Protein AF-X0WYT7-F1 (afdb_monomer_lite)

Sequence (111 aa):
GLWAAHWREGGQGQPTSLGSACWSHQAATGSTSTERRFITLLDSDHEQLPHRLRQMIALLKDQAIDFGGLLKGLLYWNDDRKRTQNAWARDFYRNANADTETDSKNQEENS

pLDDT: mean 86.95, std 15.12, range [46.94, 98.19]

Secondary structure (DSSP, 8-state):
-THHHHHHHH-EEEEE-HHHHHHHHHHHHT-THHHHHHHHHHT--TTTHHHHHHHHHHHTTTEEE-HHHHHHHHHTTT-TT-HHHHHHHHHHHHHHHHHHHHHHHHHHTT-

Foldseek 3Di:
DVVVVVLVVQAPDDADALLLLLLVLCVVVVDPVSVVLLVVLLPDDPVCNVVSVVVSCVSSSRHRHDVVLVVVLVVCCPPPVSVSSVVSNCNNVVVVVVVVVVVVVVVVVVD

Radius of gyration: 15.17 Å; chains: 1; bounding box: 51×24×36 Å

Structure (mmCIF, N/CA/C/O backbone):
data_AF-X0WYT7-F1
#
_entry.id   AF-X0WYT7-F1
#
loop_
_atom_site.group_PDB
_atom_site.id
_atom_site.type_symbol
_atom_site.label_atom_id
_atom_site.label_alt_id
_atom_site.label_comp_id
_atom_site.label_asym_id
_atom_site.label_entity_id
_atom_site.label_seq_id
_atom_site.pdbx_PDB_ins_code
_atom_site.Cartn_x
_atom_site.Cartn_y
_atom_site.Cartn_z
_atom_site.occupancy
_atom_site.B_iso_or_equiv
_atom_site.auth_seq_id
_atom_site.auth_comp_id
_atom_site.auth_asym_id
_atom_site.auth_atom_id
_atom_site.pdbx_PDB_model_num
ATOM 1 N N . GLY A 1 1 ? 21.342 -0.206 7.350 1.00 52.56 1 GLY A N 1
ATOM 2 C CA . GLY A 1 1 ? 20.928 1.206 7.217 1.00 52.56 1 GLY A CA 1
ATOM 3 C C . GLY A 1 1 ? 20.041 1.572 8.388 1.00 52.56 1 GLY A C 1
ATOM 4 O O . GLY A 1 1 ? 19.223 0.748 8.772 1.00 52.56 1 GLY A O 1
ATOM 5 N N . LEU A 1 2 ? 20.221 2.768 8.952 1.00 53.62 2 LEU A N 1
ATOM 6 C CA . LEU A 1 2 ? 19.642 3.253 10.220 1.00 53.62 2 LEU A CA 1
ATOM 7 C C . LEU A 1 2 ? 18.102 3.123 10.354 1.00 53.62 2 LEU A C 1
ATOM 9 O O . LEU A 1 2 ? 17.577 3.128 11.458 1.00 53.62 2 LEU A O 1
ATOM 13 N N . TRP A 1 3 ? 17.385 2.950 9.242 1.00 55.44 3 TRP A N 1
ATOM 14 C CA . TRP A 1 3 ? 15.921 2.857 9.182 1.00 55.44 3 TRP A CA 1
ATOM 15 C C . TRP A 1 3 ? 15.335 1.509 9.642 1.00 55.44 3 TRP A C 1
ATOM 17 O O . TRP A 1 3 ? 14.215 1.473 10.138 1.00 55.44 3 TRP A O 1
ATOM 27 N N . ALA A 1 4 ? 16.080 0.401 9.535 1.00 56.59 4 ALA A N 1
ATOM 28 C CA . ALA A 1 4 ? 15.580 -0.925 9.929 1.00 56.59 4 ALA A CA 1
ATOM 29 C C . ALA A 1 4 ? 15.546 -1.139 11.456 1.00 56.59 4 ALA A C 1
ATOM 31 O O . ALA A 1 4 ? 14.818 -2.002 11.941 1.00 56.59 4 ALA A O 1
ATOM 32 N N . ALA A 1 5 ? 16.342 -0.370 12.206 1.00 56.75 5 ALA A N 1
ATOM 33 C CA . ALA A 1 5 ? 16.386 -0.449 13.664 1.00 56.75 5 ALA A CA 1
ATOM 34 C C . ALA A 1 5 ? 15.193 0.279 14.303 1.00 56.75 5 ALA A C 1
ATOM 36 O O . ALA A 1 5 ? 14.582 -0.251 15.222 1.00 56.75 5 ALA A O 1
ATOM 37 N N . HIS A 1 6 ? 14.810 1.441 13.761 1.00 53.22 6 HIS A N 1
ATOM 38 C CA . HIS A 1 6 ? 13.742 2.259 14.336 1.00 53.22 6 HIS A CA 1
ATOM 39 C C . HIS A 1 6 ? 12.345 1.632 14.184 1.00 53.22 6 HIS A C 1
ATOM 41 O O . HIS A 1 6 ? 11.514 1.776 15.075 1.00 53.22 6 HIS A O 1
ATOM 47 N N . TRP A 1 7 ? 12.078 0.869 13.114 1.00 58.50 7 TRP A N 1
ATOM 48 C CA . TRP A 1 7 ? 10.736 0.292 12.930 1.00 58.50 7 TRP A CA 1
ATOM 49 C C . TRP A 1 7 ? 10.429 -0.907 13.832 1.00 58.50 7 TRP A C 1
ATOM 51 O O . TRP A 1 7 ? 9.266 -1.270 13.992 1.00 58.50 7 TRP A O 1
ATOM 61 N N . ARG A 1 8 ? 11.455 -1.500 14.458 1.00 52.34 8 ARG A N 1
ATOM 62 C CA . ARG A 1 8 ? 11.290 -2.628 15.385 1.00 52.34 8 ARG A CA 1
ATOM 63 C C . ARG A 1 8 ? 10.725 -2.198 16.745 1.00 52.34 8 ARG A C 1
ATOM 65 O O . ARG A 1 8 ? 10.180 -3.037 17.450 1.00 52.34 8 ARG A O 1
ATOM 72 N N . GLU A 1 9 ? 10.838 -0.919 17.100 1.00 54.19 9 GLU A N 1
ATOM 73 C CA . GLU A 1 9 ? 10.373 -0.392 18.393 1.00 54.19 9 GLU A CA 1
ATOM 74 C C . GLU A 1 9 ? 8.953 0.201 18.338 1.00 54.19 9 GLU A C 1
ATOM 76 O O . GLU A 1 9 ? 8.305 0.292 19.375 1.00 54.19 9 GLU A O 1
ATOM 81 N N . GLY A 1 10 ? 8.453 0.580 17.152 1.00 54.25 10 GLY A N 1
ATOM 82 C CA . GLY A 1 10 ? 7.173 1.295 17.003 1.00 54.25 10 GLY A CA 1
ATOM 83 C C . GLY A 1 10 ? 6.034 0.536 16.312 1.00 54.25 10 GLY A C 1
ATOM 84 O O . GLY A 1 10 ? 4.877 0.910 16.482 1.00 54.25 10 GLY A O 1
ATOM 85 N N . GLY A 1 11 ? 6.319 -0.514 15.535 1.00 57.66 11 GLY A N 1
ATOM 86 C CA . GLY A 1 11 ? 5.279 -1.275 14.836 1.00 57.66 11 GLY A CA 1
ATOM 87 C C . GLY A 1 11 ? 4.611 -2.289 15.763 1.00 57.66 11 GLY A C 1
ATOM 88 O O . GLY A 1 11 ? 5.255 -3.248 16.186 1.00 57.66 11 GLY A O 1
ATOM 89 N N . GLN A 1 12 ? 3.324 -2.117 16.068 1.00 58.34 12 GLN A N 1
ATOM 90 C CA . GLN A 1 12 ? 2.572 -3.171 16.748 1.00 58.34 12 GLN A CA 1
ATOM 91 C C . GLN A 1 12 ? 2.263 -4.303 15.757 1.00 58.34 12 GLN A C 1
ATOM 93 O O . GLN A 1 12 ? 1.641 -4.073 14.723 1.00 58.34 12 GLN A O 1
ATOM 98 N N . GLY A 1 13 ? 2.693 -5.527 16.075 1.00 70.12 13 GLY A N 1
ATOM 99 C CA . GLY A 1 13 ? 2.346 -6.737 15.323 1.00 70.12 13 GLY A CA 1
ATOM 100 C C . GLY A 1 13 ? 3.500 -7.388 14.555 1.00 70.12 13 GLY A C 1
ATOM 101 O O . GLY A 1 13 ? 4.643 -6.935 14.566 1.00 70.12 13 GLY A O 1
ATOM 102 N N . GLN A 1 14 ? 3.193 -8.516 13.914 1.00 84.56 14 GLN A N 1
ATOM 103 C CA . GLN A 1 14 ? 4.135 -9.213 13.037 1.00 84.56 14 GLN A CA 1
ATOM 104 C C . GLN A 1 14 ? 4.356 -8.392 11.756 1.00 84.56 14 GLN A C 1
ATOM 106 O O . GLN A 1 14 ? 3.380 -7.870 11.218 1.00 84.56 14 GLN A O 1
ATOM 111 N N . PRO A 1 15 ? 5.593 -8.284 11.233 1.00 90.12 15 PRO A N 1
ATOM 112 C CA . PRO A 1 15 ? 5.844 -7.614 9.961 1.00 90.12 15 PRO A CA 1
ATOM 113 C C . PRO A 1 15 ? 5.001 -8.222 8.834 1.00 90.12 15 PRO A C 1
ATOM 115 O O . PRO A 1 15 ? 5.010 -9.436 8.634 1.00 90.12 15 PRO A O 1
ATOM 118 N N . THR A 1 16 ? 4.289 -7.382 8.085 1.00 95.00 16 THR A N 1
ATOM 119 C CA . THR A 1 16 ? 3.417 -7.815 6.983 1.00 95.00 16 THR A CA 1
ATOM 120 C C . THR A 1 16 ? 3.847 -7.224 5.641 1.00 95.00 16 THR A C 1
ATOM 122 O O . THR A 1 16 ? 4.694 -6.332 5.569 1.00 95.00 16 THR A O 1
ATOM 125 N N . SER A 1 17 ? 3.281 -7.727 4.541 1.00 97.06 17 SER A N 1
ATOM 126 C CA . SER A 1 17 ? 3.525 -7.146 3.219 1.00 97.06 17 SER A CA 1
ATOM 127 C C . SER A 1 17 ? 2.985 -5.716 3.122 1.00 97.06 17 SER A C 1
ATOM 129 O O . SER A 1 17 ? 2.046 -5.349 3.827 1.00 97.06 17 SER A O 1
ATOM 131 N N . LEU A 1 18 ? 3.528 -4.914 2.196 1.00 97.06 18 LEU A N 1
ATOM 132 C CA . LEU A 1 18 ? 3.080 -3.530 1.998 1.00 97.06 18 LEU A CA 1
ATOM 133 C C . LEU A 1 18 ? 1.566 -3.439 1.745 1.00 97.06 18 LEU A C 1
ATOM 135 O O . LEU A 1 18 ? 0.908 -2.559 2.287 1.00 97.06 18 LEU A O 1
ATOM 139 N N . GLY A 1 19 ? 1.009 -4.369 0.961 1.00 97.50 19 GLY A N 1
ATOM 140 C CA . GLY A 1 19 ? -0.431 -4.429 0.705 1.00 97.50 19 GLY A CA 1
ATOM 141 C C . GLY A 1 19 ? -1.253 -4.670 1.972 1.00 97.50 19 GLY A C 1
ATOM 142 O O . GLY A 1 19 ? -2.254 -3.994 2.187 1.00 97.50 19 GLY A O 1
ATOM 143 N N . SER A 1 20 ? -0.802 -5.570 2.848 1.00 97.06 20 SER A N 1
ATOM 144 C CA . SER A 1 20 ? -1.470 -5.820 4.133 1.00 97.06 20 SER A CA 1
ATOM 145 C C . SER A 1 20 ? -1.384 -4.598 5.053 1.00 97.06 20 SER A C 1
ATOM 147 O O . SER A 1 20 ? -2.397 -4.176 5.597 1.00 97.06 20 SER A O 1
ATOM 149 N N . ALA A 1 21 ? -0.211 -3.963 5.149 1.00 96.44 21 ALA A N 1
ATOM 150 C CA . ALA A 1 21 ? -0.021 -2.748 5.943 1.00 96.44 21 ALA A CA 1
ATOM 151 C C . ALA A 1 21 ? -0.896 -1.575 5.456 1.00 96.44 21 ALA A C 1
ATOM 153 O O . ALA A 1 21 ? -1.462 -0.841 6.267 1.00 96.44 21 ALA A O 1
ATOM 154 N N . CYS A 1 22 ? -1.054 -1.413 4.135 1.00 97.25 22 CYS A N 1
ATOM 155 C CA . CYS A 1 22 ? -1.982 -0.443 3.549 1.00 97.25 22 CYS A CA 1
ATOM 156 C C . CYS A 1 22 ? -3.430 -0.702 3.981 1.00 97.25 22 CYS A C 1
ATOM 158 O O . CYS A 1 22 ? -4.136 0.247 4.324 1.00 97.25 22 CYS A O 1
ATOM 160 N N . TRP A 1 23 ? -3.868 -1.966 3.975 1.00 96.31 23 TRP A N 1
ATOM 161 C CA . TRP A 1 23 ? -5.204 -2.325 4.446 1.00 96.31 23 TRP A CA 1
ATOM 162 C C . TRP A 1 23 ? -5.366 -2.015 5.935 1.00 96.31 23 TRP A C 1
ATOM 164 O O . TRP A 1 23 ? -6.290 -1.298 6.298 1.00 96.31 23 TRP A O 1
ATOM 174 N N . SER A 1 24 ? -4.437 -2.459 6.784 1.00 94.31 24 SER A N 1
ATOM 175 C CA . SER A 1 24 ? -4.495 -2.209 8.229 1.00 94.31 24 SER A CA 1
ATOM 176 C C . SER A 1 24 ? -4.574 -0.715 8.559 1.00 94.31 24 SER A C 1
ATOM 178 O O . SER A 1 24 ? -5.374 -0.306 9.398 1.00 94.31 24 SER A O 1
ATOM 180 N N . HIS A 1 25 ? -3.814 0.128 7.853 1.00 95.06 25 HIS A N 1
ATOM 181 C CA . HIS A 1 25 ? -3.914 1.579 8.005 1.00 95.06 25 HIS A CA 1
ATOM 182 C C . HIS A 1 25 ? -5.267 2.133 7.521 1.00 95.06 25 HIS A C 1
ATOM 184 O O . HIS A 1 25 ? -5.839 3.023 8.154 1.00 95.06 25 HIS A O 1
ATOM 190 N N . GLN A 1 26 ? -5.802 1.625 6.408 1.00 95.38 26 GLN A N 1
ATOM 191 C CA . GLN A 1 26 ? -7.124 2.016 5.916 1.00 95.38 26 GLN A CA 1
ATOM 192 C C . GLN A 1 26 ? -8.237 1.619 6.890 1.00 95.38 26 GLN A C 1
ATOM 194 O O . GLN A 1 26 ? -9.067 2.464 7.212 1.00 95.38 26 GLN A O 1
ATOM 199 N N . ALA A 1 27 ? -8.232 0.385 7.388 1.00 93.06 27 ALA A N 1
ATOM 200 C CA . ALA A 1 27 ? -9.201 -0.112 8.359 1.00 93.06 27 ALA A CA 1
ATOM 201 C C . ALA A 1 27 ? -9.163 0.709 9.657 1.00 93.06 27 ALA A C 1
ATOM 203 O O . ALA A 1 27 ? -10.203 1.141 10.145 1.00 93.06 27 ALA A O 1
ATOM 204 N N . ALA A 1 28 ? -7.965 1.030 10.160 1.00 91.81 28 ALA A N 1
ATOM 205 C CA . ALA A 1 28 ? -7.800 1.841 11.368 1.00 91.81 28 ALA A CA 1
ATOM 206 C C . ALA A 1 28 ? -8.280 3.297 11.211 1.00 91.81 28 ALA A C 1
ATOM 208 O O . ALA A 1 28 ? -8.691 3.921 12.186 1.00 91.81 28 ALA A O 1
ATOM 209 N N . THR A 1 29 ? -8.208 3.863 10.002 1.00 92.12 29 THR A N 1
ATOM 210 C CA . THR A 1 29 ? -8.557 5.274 9.741 1.00 92.12 29 THR A CA 1
ATOM 211 C C . THR A 1 29 ? -9.935 5.467 9.105 1.00 92.12 29 THR A C 1
ATOM 213 O O . THR A 1 29 ? -10.415 6.597 9.032 1.00 92.12 29 THR A O 1
ATOM 216 N N . GLY A 1 30 ? -10.548 4.404 8.576 1.00 88.81 30 GLY A N 1
ATOM 217 C CA . GLY A 1 30 ? -11.767 4.458 7.764 1.00 88.81 30 GLY A CA 1
ATOM 218 C C . GLY A 1 30 ? -11.606 5.187 6.419 1.00 88.81 30 GLY A C 1
ATOM 219 O O . GLY A 1 30 ? -12.595 5.478 5.747 1.00 88.81 30 GLY A O 1
ATOM 220 N N . SER A 1 31 ? -10.379 5.533 6.005 1.00 87.94 31 SER A N 1
ATOM 221 C CA . SER A 1 31 ? -10.144 6.402 4.846 1.00 87.94 31 SER A CA 1
ATOM 222 C C . SER A 1 31 ? -9.843 5.629 3.563 1.00 87.94 31 SER A C 1
ATOM 224 O O . SER A 1 31 ? -8.755 5.083 3.390 1.00 87.94 31 SER A O 1
ATOM 226 N N . THR A 1 32 ? -10.727 5.740 2.568 1.00 90.81 32 THR A N 1
ATOM 227 C CA . THR A 1 32 ? -10.495 5.221 1.199 1.00 90.81 32 THR A CA 1
ATOM 228 C C . THR A 1 32 ? -9.378 5.953 0.438 1.00 90.81 32 THR A C 1
ATOM 230 O O . THR A 1 32 ? -9.070 5.643 -0.715 1.00 90.81 32 THR A O 1
ATOM 233 N N . SER A 1 33 ? -8.770 6.988 1.029 1.00 93.31 33 SER A N 1
ATOM 234 C CA . SER A 1 33 ? -7.649 7.704 0.408 1.00 93.31 33 SER A CA 1
ATOM 235 C C . SER A 1 33 ? -6.365 6.865 0.371 1.00 93.31 33 SER A C 1
ATOM 237 O O . SER A 1 33 ? -5.520 7.083 -0.500 1.00 93.31 33 SER A O 1
ATOM 239 N N . THR A 1 34 ? -6.230 5.891 1.273 1.00 96.06 34 THR A N 1
ATOM 240 C CA . THR A 1 34 ? -5.085 4.974 1.331 1.00 96.06 34 THR A CA 1
ATOM 241 C C . THR A 1 34 ? -5.066 4.040 0.129 1.00 96.06 34 THR A C 1
ATOM 243 O O . THR A 1 34 ? -4.052 3.981 -0.565 1.00 96.06 34 THR A O 1
ATOM 246 N N . GLU A 1 35 ? -6.199 3.417 -0.204 1.00 96.94 35 GLU A N 1
ATOM 247 C CA . GLU A 1 35 ? -6.343 2.586 -1.403 1.00 96.94 35 GLU A CA 1
ATOM 248 C C . GLU A 1 35 ? -5.957 3.340 -2.682 1.00 96.94 35 GLU A C 1
ATOM 250 O O . GLU A 1 35 ? -5.151 2.852 -3.471 1.00 96.94 35 GLU A O 1
ATOM 255 N N . ARG A 1 36 ? -6.441 4.575 -2.873 1.00 97.25 36 ARG A N 1
ATOM 256 C CA . ARG A 1 36 ? -6.111 5.368 -4.074 1.00 97.25 36 ARG A CA 1
ATOM 257 C C . ARG A 1 36 ? -4.613 5.647 -4.200 1.00 97.25 36 ARG A C 1
ATOM 259 O O . ARG A 1 36 ? -4.050 5.520 -5.290 1.00 97.25 36 ARG A O 1
ATOM 266 N N . ARG A 1 37 ? -3.949 6.010 -3.095 1.00 97.50 37 ARG A N 1
ATOM 267 C CA . ARG A 1 37 ? -2.487 6.197 -3.071 1.00 97.50 37 ARG A CA 1
ATOM 268 C C . ARG A 1 37 ? -1.759 4.882 -3.337 1.00 97.50 37 ARG A C 1
AT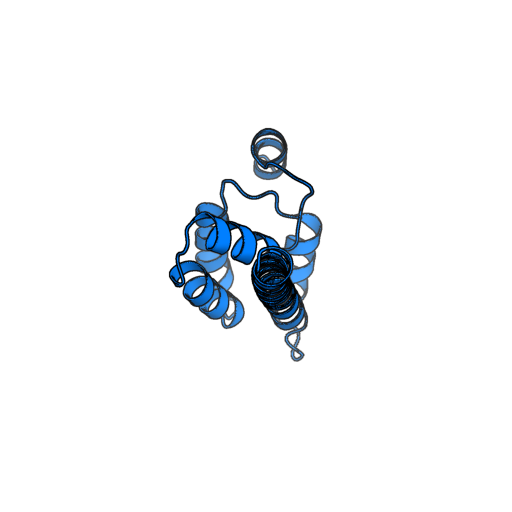OM 270 O O . ARG A 1 37 ? -0.730 4.886 -4.006 1.00 97.50 37 ARG A O 1
ATOM 277 N N . PHE A 1 38 ? -2.293 3.770 -2.843 1.00 98.12 38 PHE A N 1
ATOM 278 C CA . PHE A 1 38 ? -1.716 2.449 -3.041 1.00 98.12 38 PHE A CA 1
ATOM 279 C C . PHE A 1 38 ? -1.820 1.991 -4.496 1.00 98.12 38 PHE A C 1
ATOM 281 O O . PHE A 1 38 ? -0.804 1.627 -5.075 1.00 98.12 38 PHE A O 1
ATOM 288 N N . ILE A 1 39 ? -2.981 2.127 -5.137 1.00 97.94 39 ILE A N 1
ATOM 289 C CA . ILE A 1 39 ? -3.149 1.860 -6.576 1.00 97.94 39 ILE A CA 1
ATOM 290 C C . ILE A 1 39 ? -2.192 2.732 -7.401 1.00 97.94 39 ILE A C 1
ATOM 292 O O . ILE A 1 39 ? -1.494 2.233 -8.279 1.00 97.94 39 ILE A O 1
ATOM 296 N N . THR A 1 40 ? -2.083 4.018 -7.056 1.00 98.06 40 THR A N 1
ATOM 297 C CA . THR A 1 40 ? -1.138 4.949 -7.695 1.00 98.06 40 THR A CA 1
ATOM 298 C C . THR A 1 40 ? 0.319 4.487 -7.539 1.00 98.06 40 THR A C 1
ATOM 300 O O . THR A 1 40 ? 1.123 4.632 -8.458 1.00 98.06 40 THR A O 1
ATOM 303 N N . LEU A 1 41 ? 0.687 3.907 -6.393 1.00 98.12 41 LEU A N 1
ATOM 304 C CA . LEU A 1 41 ? 2.005 3.302 -6.198 1.00 98.12 41 LEU A CA 1
ATOM 305 C C . LEU A 1 41 ? 2.195 2.070 -7.094 1.00 98.12 41 LEU A C 1
ATOM 307 O O . LEU A 1 41 ? 3.234 1.960 -7.735 1.00 98.12 41 LEU A O 1
ATOM 311 N N . LEU A 1 42 ? 1.210 1.171 -7.172 1.00 97.81 42 LEU A N 1
ATOM 312 C CA . LEU A 1 42 ? 1.293 -0.043 -7.994 1.00 97.81 42 LEU A CA 1
ATOM 313 C C . LEU A 1 42 ? 1.449 0.254 -9.491 1.00 97.81 42 LEU A C 1
ATOM 315 O O . LEU A 1 42 ? 2.125 -0.496 -10.189 1.00 97.81 42 LEU A O 1
ATOM 319 N N . ASP A 1 43 ? 0.869 1.351 -9.970 1.00 96.88 43 ASP A N 1
ATOM 320 C CA . ASP A 1 43 ? 0.973 1.781 -11.369 1.00 96.88 43 ASP A CA 1
ATOM 321 C C . ASP A 1 43 ? 2.269 2.554 -11.685 1.00 96.88 43 ASP A C 1
ATOM 323 O O . ASP A 1 43 ? 2.492 2.991 -12.809 1.00 96.88 43 ASP A O 1
ATOM 327 N N . SER A 1 44 ? 3.145 2.745 -10.695 1.00 96.56 44 SER A N 1
ATOM 328 C CA . SER A 1 44 ? 4.354 3.556 -10.868 1.00 96.56 44 SER A CA 1
ATOM 329 C C . SER A 1 44 ? 5.401 2.856 -11.729 1.00 96.56 44 SER A C 1
ATOM 331 O O . SER A 1 44 ? 5.744 1.693 -11.499 1.00 96.56 44 SER A O 1
ATOM 333 N N . ASP A 1 45 ? 5.991 3.614 -12.648 1.00 93.12 45 ASP A N 1
ATOM 334 C CA . ASP A 1 45 ? 7.245 3.245 -13.296 1.00 93.12 45 ASP A CA 1
ATOM 335 C C . ASP A 1 45 ? 8.451 3.425 -12.350 1.00 93.12 45 ASP A C 1
ATOM 337 O O . ASP A 1 45 ? 8.337 3.863 -11.200 1.00 93.12 45 ASP A O 1
ATOM 341 N N . HIS A 1 46 ? 9.636 3.078 -12.849 1.00 89.62 46 HIS A N 1
ATOM 342 C CA . HIS A 1 46 ? 10.886 3.160 -12.101 1.00 89.62 46 HIS A CA 1
ATOM 343 C C . HIS A 1 46 ? 11.299 4.588 -11.696 1.00 89.62 46 HIS A C 1
ATOM 345 O O . HIS A 1 46 ? 12.029 4.740 -10.716 1.00 89.62 46 HIS A O 1
ATOM 351 N N . GLU A 1 47 ? 10.843 5.624 -12.405 1.00 94.44 47 GLU A N 1
ATOM 352 C CA . GLU A 1 47 ? 11.165 7.023 -12.097 1.00 94.44 47 GLU A CA 1
ATOM 353 C C . GLU A 1 47 ? 10.277 7.544 -10.962 1.00 94.44 47 GLU A C 1
ATOM 355 O O . GLU A 1 47 ? 10.732 8.239 -10.048 1.00 94.44 47 GLU A O 1
ATOM 360 N N . GLN A 1 48 ? 9.001 7.159 -10.981 1.00 96.69 48 GLN A N 1
ATOM 361 C CA . GLN A 1 48 ? 7.994 7.585 -10.014 1.00 96.69 48 GLN A CA 1
ATOM 362 C C . GLN A 1 48 ? 8.055 6.783 -8.708 1.00 96.69 48 GLN A C 1
ATOM 364 O O . GLN A 1 48 ? 7.775 7.322 -7.627 1.00 96.69 48 GLN A O 1
ATOM 369 N N . LEU A 1 49 ? 8.432 5.502 -8.794 1.00 96.50 49 LEU A N 1
ATOM 370 C CA . LEU A 1 49 ? 8.409 4.552 -7.684 1.00 96.50 49 LEU A CA 1
ATOM 371 C C . LEU A 1 49 ? 9.153 5.051 -6.436 1.00 96.50 49 LEU A C 1
ATOM 373 O O . LEU A 1 49 ? 8.552 5.020 -5.360 1.00 96.50 49 LEU A O 1
ATOM 377 N N . PRO A 1 50 ? 10.405 5.555 -6.505 1.00 96.31 50 PRO A N 1
ATOM 378 C CA . PRO A 1 50 ? 11.131 5.942 -5.298 1.00 96.31 50 PRO A CA 1
ATOM 379 C C . PRO A 1 50 ? 10.435 7.063 -4.526 1.00 96.31 50 PRO A C 1
ATOM 381 O O . PRO A 1 50 ? 10.427 7.060 -3.295 1.00 96.31 50 PRO A O 1
ATOM 384 N N . HIS A 1 51 ? 9.852 8.033 -5.233 1.00 97.25 51 HIS A N 1
ATOM 385 C CA . HIS A 1 51 ? 9.154 9.150 -4.606 1.00 97.25 51 HIS A CA 1
ATOM 386 C C . HIS A 1 51 ? 7.846 8.694 -3.950 1.00 97.25 51 HIS A C 1
ATOM 388 O O . HIS A 1 51 ? 7.627 8.961 -2.766 1.00 97.25 51 HIS A O 1
ATOM 394 N N . ARG A 1 52 ? 7.017 7.951 -4.689 1.00 97.75 52 ARG A N 1
ATOM 395 C CA . ARG A 1 52 ? 5.716 7.465 -4.206 1.00 97.75 52 ARG A CA 1
ATOM 396 C C . ARG A 1 52 ? 5.865 6.456 -3.073 1.00 97.75 52 ARG A C 1
ATOM 398 O O . ARG A 1 52 ? 5.117 6.512 -2.099 1.00 97.75 52 ARG A O 1
ATOM 405 N N . LEU A 1 53 ? 6.871 5.585 -3.141 1.00 97.88 53 LEU A N 1
ATOM 406 C CA . LEU A 1 53 ? 7.144 4.620 -2.081 1.00 97.88 53 LEU A CA 1
ATOM 407 C C . LEU A 1 53 ? 7.539 5.314 -0.775 1.00 97.88 53 LEU A C 1
ATOM 409 O O . LEU A 1 53 ? 7.049 4.928 0.282 1.00 97.88 53 LEU A O 1
ATOM 413 N N . ARG A 1 54 ? 8.376 6.361 -0.827 1.00 96.94 54 ARG A N 1
ATOM 414 C CA . ARG A 1 54 ? 8.726 7.141 0.374 1.00 96.94 54 ARG A CA 1
ATOM 415 C C . ARG A 1 54 ? 7.495 7.768 1.021 1.00 96.94 54 ARG A C 1
ATOM 417 O O . ARG 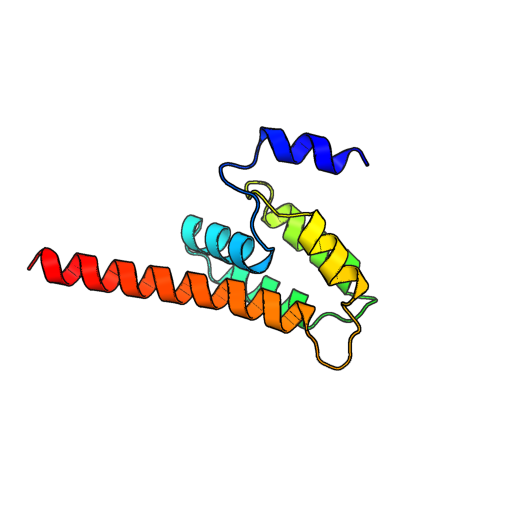A 1 54 ? 7.361 7.709 2.239 1.00 96.94 54 ARG A O 1
ATOM 424 N N . GLN A 1 55 ? 6.598 8.336 0.217 1.00 97.38 55 GLN A N 1
ATOM 425 C CA . GLN A 1 55 ? 5.342 8.900 0.715 1.00 97.38 55 GLN A CA 1
ATOM 426 C C . GLN A 1 55 ? 4.454 7.829 1.352 1.00 97.38 55 GLN A C 1
ATOM 428 O O . GLN A 1 55 ? 3.910 8.055 2.430 1.00 97.38 55 GLN A O 1
ATOM 433 N N . MET A 1 56 ? 4.347 6.655 0.723 1.00 97.75 56 MET A N 1
ATOM 434 C CA . MET A 1 56 ? 3.575 5.541 1.269 1.00 97.75 56 MET A CA 1
ATOM 435 C C . MET A 1 56 ? 4.166 5.031 2.589 1.00 97.75 56 MET A C 1
ATOM 437 O O . MET A 1 56 ? 3.443 4.876 3.562 1.00 97.75 56 MET A O 1
ATOM 441 N N . ILE A 1 57 ? 5.482 4.833 2.669 1.00 95.62 57 ILE A N 1
ATOM 442 C CA . ILE A 1 57 ? 6.151 4.400 3.907 1.00 95.62 57 ILE A CA 1
ATOM 443 C C . ILE A 1 57 ? 5.944 5.420 5.035 1.00 95.62 57 ILE A C 1
ATOM 445 O O . ILE A 1 57 ? 5.687 5.029 6.169 1.00 95.62 57 ILE A O 1
ATOM 449 N N . ALA A 1 58 ? 6.010 6.720 4.731 1.00 94.38 58 ALA A N 1
ATOM 450 C CA . ALA A 1 58 ? 5.756 7.770 5.715 1.00 94.38 58 ALA A CA 1
ATOM 451 C C . ALA A 1 58 ? 4.299 7.779 6.210 1.00 94.38 58 ALA A C 1
ATOM 453 O O . ALA A 1 58 ? 4.059 8.009 7.394 1.00 94.38 58 ALA A O 1
ATOM 454 N N . LEU A 1 59 ? 3.333 7.504 5.324 1.00 94.38 59 LEU A N 1
ATOM 455 C CA . LEU A 1 59 ? 1.925 7.324 5.693 1.00 94.38 59 LEU A CA 1
ATOM 456 C C . LEU A 1 59 ? 1.755 6.132 6.649 1.00 94.38 59 LEU A C 1
ATOM 458 O O . LEU A 1 59 ? 1.033 6.220 7.637 1.00 94.38 59 LEU A O 1
ATOM 462 N N . LEU A 1 60 ? 2.465 5.038 6.375 1.00 93.44 60 LEU A N 1
ATOM 463 C CA . LEU A 1 60 ? 2.402 3.781 7.120 1.00 93.44 60 LEU A CA 1
ATOM 464 C C . LEU A 1 60 ? 3.360 3.730 8.320 1.00 93.44 60 LEU A C 1
ATOM 466 O O . LEU A 1 60 ? 3.716 2.641 8.763 1.00 93.44 60 LEU A O 1
ATOM 470 N N . LYS A 1 61 ? 3.785 4.878 8.864 1.00 89.50 61 LYS A N 1
ATOM 471 C CA . LYS A 1 61 ? 4.800 4.953 9.933 1.00 89.50 61 LYS A CA 1
ATOM 472 C C . LYS A 1 61 ? 4.495 4.079 11.161 1.00 89.50 61 LYS A C 1
ATOM 474 O O . LYS A 1 61 ? 5.429 3.596 11.791 1.00 89.50 61 LYS A O 1
ATOM 479 N N . ASP A 1 62 ? 3.218 3.845 11.460 1.00 88.50 62 ASP A N 1
ATOM 480 C CA . ASP A 1 62 ? 2.765 3.084 12.631 1.00 88.50 62 ASP A CA 1
ATOM 481 C C . ASP A 1 62 ? 2.521 1.588 12.321 1.00 88.50 62 ASP A C 1
ATOM 483 O O . ASP A 1 62 ? 2.077 0.836 13.184 1.00 88.50 62 ASP A O 1
ATOM 487 N N . GLN A 1 63 ? 2.785 1.136 11.087 1.00 89.75 63 GLN A N 1
ATOM 488 C CA . GLN A 1 63 ? 2.583 -0.251 10.652 1.00 89.75 63 GLN A CA 1
ATOM 489 C C . GLN A 1 63 ? 3.894 -1.044 10.659 1.00 89.75 63 GLN A C 1
ATOM 491 O O . GLN A 1 63 ? 4.932 -0.559 10.211 1.00 89.75 63 GLN A O 1
ATOM 496 N N . ALA A 1 64 ? 3.843 -2.303 11.097 1.00 91.06 64 ALA A N 1
ATOM 497 C CA . ALA A 1 64 ? 4.972 -3.223 10.982 1.00 91.06 64 ALA A CA 1
ATOM 498 C C . ALA A 1 64 ? 5.060 -3.786 9.550 1.00 91.06 64 ALA A C 1
ATOM 500 O O . ALA A 1 64 ? 4.248 -4.623 9.146 1.00 91.06 64 ALA A O 1
ATOM 501 N N . ILE A 1 65 ? 6.060 -3.353 8.776 1.00 93.31 65 ILE A N 1
ATOM 502 C CA . ILE A 1 65 ? 6.263 -3.806 7.389 1.00 93.31 65 ILE A CA 1
ATOM 503 C C . ILE A 1 65 ? 7.454 -4.762 7.293 1.00 93.31 65 ILE A C 1
ATOM 505 O O . ILE A 1 65 ? 8.544 -4.489 7.800 1.00 93.31 65 ILE A O 1
ATOM 509 N N . ASP A 1 66 ? 7.267 -5.864 6.568 1.00 94.31 66 ASP A N 1
ATOM 510 C CA . ASP A 1 66 ? 8.346 -6.741 6.126 1.00 94.31 66 ASP A CA 1
ATOM 511 C C . ASP A 1 66 ? 9.200 -6.034 5.062 1.00 94.31 66 ASP A C 1
ATOM 513 O O . ASP A 1 66 ? 8.960 -6.111 3.853 1.00 94.31 66 ASP A O 1
ATOM 517 N N . PHE A 1 67 ? 10.237 -5.335 5.523 1.00 93.06 67 PHE A N 1
ATOM 518 C CA . PHE A 1 67 ? 11.209 -4.691 4.647 1.00 93.06 67 PHE A CA 1
ATOM 519 C C . PHE A 1 67 ? 12.023 -5.677 3.802 1.00 93.06 67 PHE A C 1
ATOM 521 O O . PHE A 1 67 ? 12.489 -5.298 2.728 1.00 93.06 67 PHE A O 1
ATOM 528 N N . GLY A 1 68 ? 12.207 -6.921 4.255 1.00 94.44 68 GLY A N 1
ATOM 529 C CA . GLY A 1 68 ? 12.902 -7.942 3.472 1.00 94.44 68 GLY A CA 1
ATOM 530 C C . GLY A 1 68 ? 12.097 -8.300 2.224 1.00 94.44 68 GLY A C 1
ATOM 531 O O . GLY A 1 68 ? 12.612 -8.235 1.103 1.00 94.44 68 GLY A O 1
ATOM 532 N N . GLY A 1 69 ? 10.808 -8.585 2.412 1.00 94.44 69 GLY A N 1
ATOM 533 C CA . GLY A 1 69 ? 9.842 -8.775 1.333 1.00 94.44 69 GLY A CA 1
ATOM 534 C C . GLY A 1 69 ? 9.673 -7.532 0.458 1.00 94.44 69 GLY A C 1
ATOM 535 O O . GLY A 1 69 ? 9.642 -7.655 -0.769 1.00 94.44 69 GLY A O 1
ATOM 536 N N . LEU A 1 70 ? 9.639 -6.333 1.056 1.00 96.38 70 LEU A N 1
ATOM 537 C CA . LEU A 1 70 ? 9.561 -5.067 0.321 1.00 96.38 70 LEU A CA 1
ATOM 538 C C . LEU A 1 70 ? 10.744 -4.909 -0.641 1.00 96.38 70 LEU A C 1
ATOM 540 O O . LEU A 1 70 ? 10.536 -4.730 -1.838 1.00 96.38 70 LEU A O 1
ATOM 544 N N . LEU A 1 71 ? 11.978 -5.011 -0.136 1.00 96.06 71 LEU A N 1
ATOM 545 C CA . LEU A 1 71 ? 13.195 -4.856 -0.938 1.00 96.06 71 LEU A CA 1
ATOM 546 C C . LEU A 1 71 ? 13.262 -5.895 -2.058 1.00 96.06 71 LEU A C 1
ATOM 548 O O . LEU A 1 71 ? 13.573 -5.547 -3.196 1.00 96.06 71 LEU A O 1
ATOM 552 N N . LYS A 1 72 ? 12.906 -7.151 -1.764 1.00 95.62 72 LYS A N 1
ATOM 553 C CA . LYS A 1 72 ? 12.797 -8.194 -2.788 1.00 95.62 72 LYS A CA 1
ATOM 554 C C . LYS A 1 72 ? 11.781 -7.812 -3.865 1.00 95.62 72 LYS A C 1
ATOM 556 O O . LYS A 1 72 ? 12.069 -7.973 -5.045 1.00 95.62 72 LYS A O 1
ATOM 561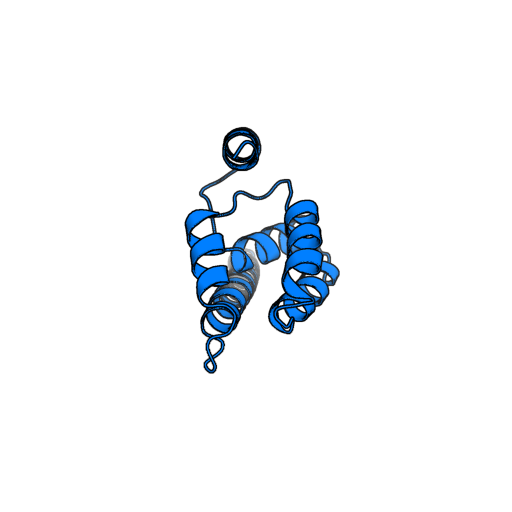 N N . GLY A 1 73 ? 10.624 -7.280 -3.479 1.00 95.38 73 GLY A N 1
ATOM 562 C CA . GLY A 1 73 ? 9.615 -6.790 -4.416 1.00 95.38 73 GLY A CA 1
ATOM 563 C C . GLY A 1 73 ? 10.143 -5.687 -5.336 1.00 95.38 73 GLY A C 1
ATOM 564 O O . GLY A 1 73 ? 9.889 -5.731 -6.539 1.00 95.38 73 GLY A O 1
ATOM 565 N N . LEU A 1 74 ? 10.922 -4.746 -4.793 1.00 95.62 74 LEU A N 1
ATOM 566 C CA . LEU A 1 74 ? 11.528 -3.656 -5.565 1.00 95.62 74 LEU A CA 1
ATOM 567 C C . LEU A 1 74 ? 12.564 -4.153 -6.580 1.00 95.62 74 LEU A C 1
ATOM 569 O O . LEU A 1 74 ? 12.607 -3.640 -7.694 1.00 95.62 74 LEU A O 1
ATOM 573 N N . LEU A 1 75 ? 13.355 -5.176 -6.238 1.00 94.88 75 LEU A N 1
ATOM 574 C CA . LEU A 1 75 ? 14.309 -5.787 -7.176 1.00 94.88 75 LEU A CA 1
ATOM 575 C C . LEU A 1 75 ? 13.621 -6.370 -8.419 1.00 94.88 75 LEU A C 1
ATOM 577 O O . LEU A 1 75 ? 14.203 -6.366 -9.499 1.00 94.88 75 LEU A O 1
ATOM 581 N N . TYR A 1 76 ? 12.382 -6.843 -8.271 1.00 94.44 76 TYR A N 1
ATOM 582 C CA . TYR A 1 76 ? 11.574 -7.407 -9.355 1.00 94.44 76 TYR A CA 1
ATOM 583 C C . TYR A 1 76 ? 10.459 -6.465 -9.827 1.00 94.44 76 TYR A C 1
ATOM 585 O O . TYR A 1 76 ? 9.508 -6.915 -10.464 1.00 94.44 76 TYR A O 1
ATOM 593 N N . TRP A 1 77 ? 10.540 -5.166 -9.516 1.00 95.06 77 TRP A N 1
ATOM 594 C CA . TRP A 1 77 ? 9.459 -4.222 -9.819 1.00 95.06 77 TRP A CA 1
ATOM 595 C C . TRP A 1 77 ? 9.159 -4.112 -11.318 1.00 95.06 77 TRP A C 1
ATOM 597 O O . TRP A 1 77 ? 7.996 -4.067 -11.713 1.00 95.06 77 TRP A O 1
ATOM 607 N N . ASN A 1 78 ? 10.206 -4.124 -12.145 1.00 92.25 78 ASN A N 1
ATOM 608 C CA . ASN A 1 78 ? 10.114 -3.997 -13.602 1.00 92.25 78 ASN A CA 1
ATOM 609 C C . ASN A 1 78 ? 9.919 -5.349 -14.322 1.00 92.25 78 ASN A C 1
ATOM 611 O O . ASN A 1 78 ? 10.161 -5.434 -15.519 1.00 92.25 78 ASN A O 1
ATOM 615 N N . ASP A 1 79 ? 9.534 -6.422 -13.618 1.00 90.56 79 ASP A N 1
ATOM 616 C CA . ASP A 1 79 ? 9.152 -7.688 -14.264 1.00 90.56 79 ASP A CA 1
ATOM 617 C C . ASP A 1 79 ? 7.899 -7.461 -15.131 1.00 90.56 79 ASP A C 1
ATOM 619 O O . ASP A 1 79 ? 6.880 -6.980 -14.630 1.00 90.56 79 ASP A O 1
ATOM 623 N N . ASP A 1 80 ? 7.949 -7.850 -16.410 1.00 88.75 80 ASP A N 1
ATOM 624 C CA . ASP A 1 80 ? 6.847 -7.681 -17.374 1.00 88.75 80 ASP A CA 1
ATOM 625 C C . ASP A 1 80 ? 5.513 -8.270 -16.886 1.00 88.75 80 ASP A C 1
ATOM 627 O O . ASP A 1 80 ? 4.433 -7.809 -17.255 1.00 88.75 80 ASP A O 1
ATOM 631 N N . ARG A 1 81 ? 5.562 -9.294 -16.026 1.00 94.00 81 ARG A N 1
ATOM 632 C CA . ARG A 1 81 ? 4.376 -9.950 -15.457 1.00 94.00 81 ARG A CA 1
ATOM 633 C C . ARG A 1 81 ? 3.811 -9.221 -14.237 1.00 94.00 81 ARG A C 1
ATOM 635 O O . ARG A 1 81 ? 2.882 -9.741 -13.615 1.00 94.00 81 ARG A O 1
ATOM 642 N N . LYS A 1 82 ? 4.381 -8.073 -13.851 1.00 94.62 82 LYS A N 1
ATOM 643 C CA . LYS A 1 82 ? 3.960 -7.242 -12.710 1.00 94.62 82 LYS A CA 1
ATOM 644 C C . LYS A 1 82 ? 3.762 -8.051 -11.418 1.00 94.62 82 LYS A C 1
ATOM 646 O O . LYS A 1 82 ? 2.782 -7.884 -10.689 1.00 94.62 82 LYS A O 1
ATOM 651 N N . ARG A 1 83 ? 4.660 -9.011 -11.150 1.00 95.06 83 ARG A N 1
ATOM 652 C CA . ARG A 1 83 ? 4.474 -10.003 -10.070 1.00 95.06 83 ARG A CA 1
ATOM 653 C C . ARG A 1 83 ? 4.417 -9.356 -8.694 1.00 95.06 83 ARG A C 1
ATOM 655 O O . ARG A 1 83 ? 3.580 -9.748 -7.884 1.00 95.06 83 ARG A O 1
ATOM 662 N N . THR A 1 84 ? 5.291 -8.384 -8.438 1.00 96.00 84 THR A N 1
ATOM 663 C CA . THR A 1 84 ? 5.326 -7.653 -7.167 1.00 96.00 84 THR A CA 1
ATOM 664 C C . THR A 1 84 ? 4.025 -6.890 -6.958 1.00 96.00 84 THR A C 1
ATOM 666 O O . THR A 1 84 ? 3.398 -7.019 -5.909 1.00 96.00 84 THR A O 1
ATOM 669 N N . GLN A 1 85 ? 3.585 -6.158 -7.980 1.00 97.75 85 GLN A N 1
ATOM 670 C CA . GLN A 1 85 ? 2.371 -5.356 -7.940 1.00 97.75 85 GLN A CA 1
ATOM 671 C C . GLN A 1 85 ? 1.145 -6.237 -7.681 1.00 97.75 85 GLN A C 1
ATOM 673 O O . GLN A 1 85 ? 0.364 -5.963 -6.773 1.00 97.75 85 GLN A O 1
ATOM 678 N N . ASN A 1 86 ? 1.027 -7.347 -8.415 1.00 97.69 86 ASN A N 1
ATOM 679 C CA . ASN A 1 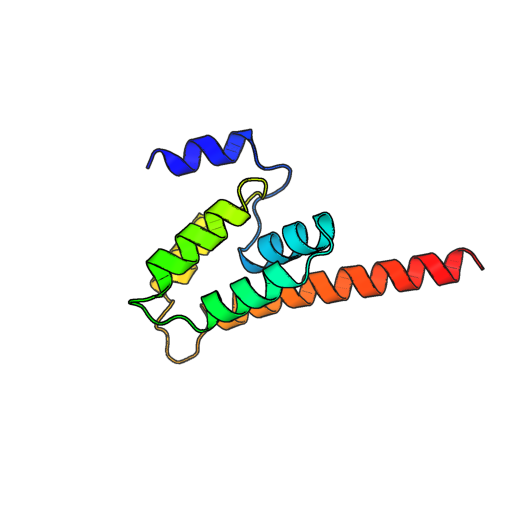86 ? -0.062 -8.310 -8.263 1.00 97.69 86 ASN A CA 1
ATOM 680 C C . ASN A 1 86 ? -0.055 -8.978 -6.881 1.00 97.69 86 ASN A C 1
ATOM 682 O O . ASN A 1 86 ? -1.111 -9.155 -6.275 1.00 97.69 86 ASN A O 1
ATOM 686 N N . ALA A 1 87 ? 1.122 -9.338 -6.357 1.00 97.56 87 ALA A N 1
ATOM 687 C CA . ALA A 1 87 ? 1.242 -9.923 -5.026 1.00 97.56 87 ALA A CA 1
ATOM 688 C C . ALA A 1 87 ? 0.787 -8.942 -3.936 1.00 97.56 87 ALA A C 1
ATOM 690 O O . ALA A 1 87 ? 0.013 -9.327 -3.061 1.00 97.56 87 ALA A O 1
ATOM 691 N N . TRP A 1 88 ? 1.214 -7.680 -4.014 1.00 97.94 88 TRP A N 1
ATOM 692 C CA . TRP A 1 88 ? 0.815 -6.650 -3.057 1.00 97.94 88 TRP A CA 1
ATOM 693 C C . TRP A 1 88 ? -0.672 -6.297 -3.172 1.00 97.94 88 TRP A C 1
ATOM 695 O O . TRP A 1 88 ? -1.338 -6.190 -2.146 1.00 97.94 88 TRP A O 1
ATOM 705 N N . ALA A 1 89 ? -1.216 -6.176 -4.388 1.00 98.19 89 ALA A N 1
ATOM 706 C CA . ALA A 1 89 ? -2.648 -5.961 -4.606 1.00 98.19 89 ALA A CA 1
ATOM 707 C C . ALA A 1 89 ? -3.481 -7.098 -4.001 1.00 98.19 89 ALA A C 1
ATOM 709 O O . ALA A 1 89 ? -4.430 -6.860 -3.258 1.00 98.19 89 ALA A O 1
ATOM 710 N N . ARG A 1 90 ? -3.083 -8.348 -4.264 1.00 98.06 90 ARG A N 1
ATOM 711 C CA . ARG A 1 90 ? -3.738 -9.534 -3.706 1.00 98.06 90 ARG A CA 1
ATOM 712 C C . ARG A 1 90 ? -3.732 -9.522 -2.181 1.00 98.06 90 ARG A C 1
ATOM 714 O O . ARG A 1 90 ? -4.730 -9.891 -1.576 1.00 98.06 90 ARG A O 1
ATOM 721 N N . ASP A 1 91 ? -2.620 -9.141 -1.561 1.00 97.75 91 ASP A N 1
ATOM 722 C CA . ASP A 1 91 ? -2.534 -9.068 -0.103 1.00 97.75 91 ASP A CA 1
ATOM 723 C C . ASP A 1 91 ? -3.440 -7.978 0.477 1.00 97.75 91 ASP A C 1
ATOM 725 O O . ASP A 1 91 ? -4.098 -8.224 1.482 1.00 97.75 91 ASP A O 1
ATOM 729 N N . PHE A 1 92 ? -3.538 -6.816 -0.172 1.00 97.62 92 PHE A N 1
ATOM 730 C CA . PHE A 1 92 ? -4.474 -5.765 0.232 1.00 97.62 92 PHE A CA 1
ATOM 731 C C . PHE A 1 92 ? -5.927 -6.263 0.186 1.00 97.62 92 PHE A C 1
ATOM 733 O O . PHE A 1 92 ? -6.614 -6.277 1.206 1.00 97.62 92 PHE A O 1
ATOM 740 N N . TYR A 1 93 ? -6.378 -6.748 -0.976 1.00 96.81 93 TYR A N 1
ATOM 741 C CA . TYR A 1 93 ? -7.780 -7.130 -1.173 1.00 96.81 93 TYR A CA 1
ATOM 742 C C . TYR A 1 93 ? -8.182 -8.404 -0.426 1.00 96.81 93 TYR A C 1
ATOM 744 O O . TYR A 1 93 ? -9.334 -8.536 -0.026 1.00 96.81 93 TYR A O 1
ATOM 752 N N . ARG A 1 94 ? -7.250 -9.336 -0.183 1.00 96.06 94 ARG A N 1
ATOM 753 C CA . ARG A 1 94 ? -7.532 -10.515 0.650 1.00 96.06 94 ARG A CA 1
ATOM 754 C C . ARG A 1 94 ? -7.902 -10.112 2.077 1.00 96.06 94 ARG A C 1
ATOM 756 O O . ARG A 1 94 ? -8.849 -10.669 2.615 1.00 96.06 94 ARG A O 1
ATOM 763 N N . ASN A 1 95 ? -7.169 -9.171 2.675 1.00 93.94 95 ASN A N 1
ATOM 764 C CA . ASN A 1 95 ? -7.489 -8.695 4.022 1.00 93.94 95 ASN A CA 1
ATOM 765 C C . ASN A 1 95 ? -8.762 -7.836 4.022 1.00 93.94 95 ASN A C 1
ATOM 767 O O . ASN A 1 95 ? -9.591 -7.998 4.908 1.00 93.94 95 ASN A O 1
ATOM 771 N N . ALA A 1 96 ? -8.969 -7.019 2.981 1.00 91.69 96 ALA A N 1
ATOM 772 C CA . ALA A 1 96 ? -10.205 -6.254 2.819 1.00 91.69 96 ALA A CA 1
ATOM 773 C C . ALA A 1 96 ? -11.457 -7.144 2.820 1.00 91.69 96 ALA A C 1
ATOM 775 O O . ALA A 1 96 ? -12.435 -6.837 3.493 1.00 91.69 96 ALA A O 1
ATOM 776 N N . ASN A 1 97 ? -11.407 -8.267 2.100 1.00 92.00 97 ASN A N 1
ATOM 777 C CA . ASN A 1 97 ? -12.518 -9.215 2.036 1.00 92.00 97 ASN A CA 1
ATOM 778 C C . ASN A 1 97 ? -12.673 -10.040 3.325 1.00 92.00 97 ASN A C 1
ATOM 780 O O . ASN A 1 97 ? -13.786 -10.360 3.722 1.00 92.00 97 ASN A O 1
ATOM 784 N N . ALA A 1 98 ? -11.570 -10.395 3.989 1.00 89.38 98 ALA A N 1
ATOM 785 C CA . ALA A 1 98 ? -11.635 -11.138 5.248 1.00 89.38 98 ALA A CA 1
ATOM 786 C C . ALA A 1 98 ? -12.318 -10.321 6.362 1.00 89.38 98 ALA A C 1
ATOM 788 O O . ALA A 1 98 ? -13.091 -10.869 7.151 1.00 89.38 98 ALA A O 1
ATOM 789 N N . ASP A 1 99 ? -12.075 -9.011 6.399 1.00 84.38 99 ASP A N 1
ATOM 790 C CA . ASP A 1 99 ? -12.703 -8.120 7.374 1.00 84.38 99 ASP A CA 1
ATOM 791 C C . ASP A 1 99 ? -14.200 -7.926 7.084 1.00 84.38 99 ASP A C 1
ATOM 793 O O . ASP A 1 99 ? -15.006 -7.973 8.013 1.00 84.38 99 ASP A O 1
ATOM 797 N N . THR A 1 100 ? -14.610 -7.801 5.813 1.00 79.31 100 THR A N 1
ATOM 798 C CA . THR A 1 100 ? -16.041 -7.702 5.460 1.00 79.31 100 THR A CA 1
ATOM 799 C C . THR A 1 100 ? -16.813 -8.990 5.759 1.00 79.31 100 THR A C 1
ATOM 801 O O . THR A 1 100 ? -17.956 -8.934 6.220 1.00 79.31 100 THR A O 1
ATOM 804 N N . GLU A 1 101 ? -16.197 -10.159 5.556 1.00 77.44 101 GLU A N 1
ATOM 805 C CA . GLU A 1 101 ? -16.776 -11.451 5.949 1.00 77.44 101 GLU A CA 1
ATOM 806 C C . GLU A 1 101 ? -16.906 -11.598 7.472 1.00 77.44 101 GLU A C 1
ATOM 808 O O . GLU A 1 101 ? -17.862 -12.210 7.953 1.00 77.44 101 GLU A O 1
ATOM 813 N N . THR A 1 102 ? -15.958 -11.051 8.236 1.00 73.62 102 THR A N 1
ATOM 814 C CA . THR A 1 102 ? -15.990 -11.085 9.706 1.00 73.62 102 THR A CA 1
ATOM 815 C C . THR A 1 102 ? -17.103 -10.192 10.253 1.00 73.62 102 THR A C 1
ATOM 817 O O . THR A 1 102 ? -17.836 -10.609 11.148 1.00 73.62 102 THR A O 1
ATOM 820 N N . ASP A 1 103 ? -17.282 -9.000 9.680 1.00 69.00 103 ASP A N 1
ATOM 821 C CA . ASP A 1 103 ? -18.345 -8.070 10.080 1.00 69.00 103 ASP A CA 1
ATOM 822 C C . ASP A 1 103 ? -19.746 -8.654 9.809 1.00 69.00 103 ASP A C 1
ATOM 824 O O . ASP A 1 103 ? -20.630 -8.607 10.664 1.00 69.00 103 ASP A O 1
ATOM 828 N N . SER A 1 104 ? -19.911 -9.326 8.663 1.00 71.69 104 SER A N 1
ATOM 829 C CA . SER A 1 104 ? -21.177 -9.970 8.277 1.00 71.69 104 SER A CA 1
ATOM 830 C C . SER A 1 104 ? -21.578 -11.112 9.227 1.00 71.69 104 SER A C 1
ATOM 832 O O . SER A 1 104 ? -22.740 -11.216 9.613 1.00 71.69 104 SER A O 1
ATOM 834 N N . LYS A 1 105 ? -20.622 -11.951 9.656 1.00 63.28 105 LYS A N 1
ATOM 835 C CA . LYS A 1 105 ? -20.884 -13.080 10.575 1.00 63.28 105 LYS A CA 1
ATOM 836 C C . LYS A 1 105 ? -21.244 -12.624 11.990 1.00 63.28 105 LYS A C 1
ATOM 838 O O . LYS A 1 105 ? -22.126 -13.206 12.614 1.00 63.28 105 LYS A O 1
ATOM 843 N N . ASN A 1 106 ? -20.615 -11.555 12.475 1.00 63.47 106 ASN A N 1
ATOM 844 C CA . ASN A 1 106 ? -20.909 -11.003 13.801 1.00 63.47 106 ASN A CA 1
ATOM 845 C C . ASN A 1 106 ? -22.321 -10.388 13.888 1.00 63.47 106 ASN A C 1
ATOM 847 O O . ASN A 1 106 ? -22.870 -10.265 14.983 1.00 63.47 106 ASN A O 1
ATOM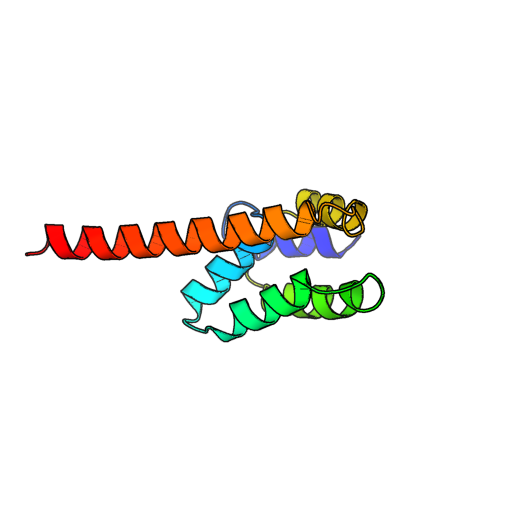 851 N N . GLN A 1 107 ? -22.915 -10.001 12.754 1.00 59.75 107 GLN A N 1
ATOM 852 C CA . GLN A 1 107 ? -24.282 -9.478 12.683 1.00 59.75 107 GLN A CA 1
ATOM 853 C C . GLN A 1 107 ? -25.357 -10.579 12.733 1.00 59.75 107 GLN A C 1
ATOM 855 O O . GLN A 1 107 ? -26.423 -10.358 13.311 1.00 59.75 107 GLN A O 1
ATOM 860 N N . GLU A 1 108 ? -25.077 -11.761 12.178 1.00 59.53 108 GLU A N 1
ATOM 861 C CA 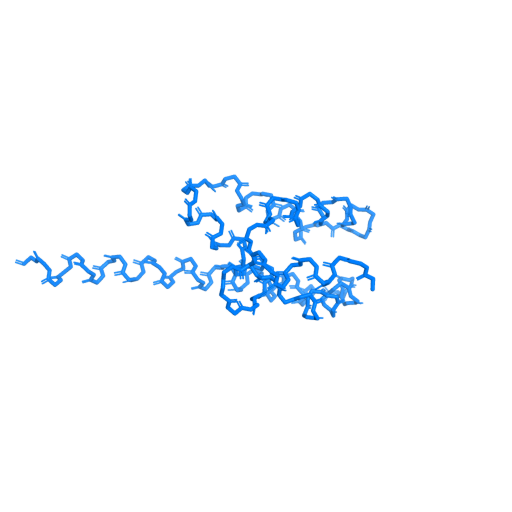. GLU A 1 108 ? -26.002 -12.906 12.160 1.00 59.53 108 GLU A CA 1
ATOM 862 C C . GLU A 1 108 ? -26.070 -13.649 13.505 1.00 59.53 108 GLU A C 1
ATOM 864 O O . GLU A 1 108 ? -27.139 -14.116 13.880 1.00 59.53 108 GLU A O 1
ATOM 869 N N . GLU A 1 109 ? -24.976 -13.723 14.271 1.00 57.09 109 GLU A N 1
ATOM 870 C CA . GLU A 1 109 ? -24.963 -14.395 15.588 1.00 57.09 109 GLU A CA 1
ATOM 871 C C . GLU A 1 109 ? -25.630 -13.582 16.715 1.00 57.09 109 GLU A C 1
ATOM 873 O O . GLU A 1 109 ? -25.882 -14.114 17.797 1.00 57.09 109 GLU A O 1
ATOM 878 N N . ASN A 1 110 ? -25.928 -12.302 16.477 1.00 54.84 110 ASN A N 1
ATOM 879 C CA . ASN A 1 110 ? -26.507 -11.389 17.468 1.00 54.84 110 ASN A CA 1
ATOM 880 C C . ASN A 1 110 ? -27.988 -11.037 17.186 1.00 54.84 110 ASN A C 1
ATOM 882 O O . ASN A 1 110 ? -28.501 -10.077 17.768 1.00 54.84 110 ASN A O 1
ATOM 886 N N . SER A 1 111 ? -28.650 -11.784 16.286 1.00 46.94 111 SER A N 1
ATOM 887 C CA . SER A 1 111 ? -30.067 -11.641 15.890 1.00 46.94 111 SER A CA 1
ATOM 888 C C . SER A 1 111 ? -30.862 -12.911 16.186 1.00 46.94 111 SER A C 1
ATOM 890 O O . SER A 1 111 ? -31.927 -12.795 16.833 1.00 46.94 111 SER A O 1
#

InterPro domains:
  IPR013382 CRISPR-associated protein Cse2 [PF09485] (2-93)
  IPR013382 CRISPR-associated protein Cse2 [TIGR02548] (5-95)
  IPR038287 Cse2 superfamily [G3DSA:1.10.520.40] (1-107)

Organism: NCBI:txid412755